Protein AF-A0A485CQJ0-F1 (afdb_monomer_lite)

Secondary structure (DSSP, 8-state):
---TT-HHHHHHHHHHHHTT-SEEEES-HHHHHHHHHHTT-S-PEEES--SS-SSSTT-GGGTTTEE-HHHHHHHHHHHGGGS-EEEE----TT--GGGS-PPPPPPPP-

Radius of gyration: 14.84 Å; chains: 1; bounding box: 40×37×32 Å

Structure (mmCIF, N/CA/C/O backbone):
data_AF-A0A485CQJ0-F1
#
_entry.id   AF-A0A485CQJ0-F1
#
loop_
_atom_site.group_PDB
_atom_site.id
_atom_site.type_symbol
_atom_site.label_atom_id
_atom_site.label_alt_id
_atom_site.label_comp_id
_atom_site.label_asym_id
_atom_site.label_entity_id
_atom_site.label_seq_id
_atom_site.pdbx_PDB_ins_code
_atom_site.Cartn_x
_atom_site.Cartn_y
_atom_site.Cartn_z
_atom_site.occupancy
_atom_site.B_iso_or_equiv
_atom_site.auth_seq_id
_atom_site.auth_comp_id
_atom_site.auth_asym_id
_atom_site.auth_atom_id
_atom_site.pdbx_PDB_model_num
ATOM 1 N N . MET A 1 1 ? 23.696 21.656 -13.215 1.00 38.16 1 MET A N 1
ATOM 2 C CA . MET A 1 1 ? 22.748 20.934 -14.084 1.00 38.16 1 MET A CA 1
ATOM 3 C C . MET A 1 1 ? 21.751 20.275 -13.157 1.00 38.16 1 MET A C 1
ATOM 5 O O . MET A 1 1 ? 22.171 19.489 -12.323 1.00 38.16 1 MET A O 1
ATOM 9 N N . ILE A 1 2 ? 20.491 20.705 -13.191 1.00 42.91 2 ILE A N 1
ATOM 10 C CA . ILE A 1 2 ? 19.417 20.019 -12.466 1.00 42.91 2 ILE A CA 1
ATOM 11 C C . ILE A 1 2 ? 19.102 18.772 -13.286 1.00 42.91 2 ILE A C 1
ATOM 13 O O . ILE A 1 2 ? 18.736 18.866 -14.457 1.00 42.91 2 ILE A O 1
ATOM 17 N N . ASP A 1 3 ? 19.383 17.636 -12.670 1.00 44.38 3 ASP A N 1
ATOM 18 C CA . ASP A 1 3 ? 19.378 16.302 -13.247 1.00 44.38 3 ASP A CA 1
ATOM 19 C C . ASP A 1 3 ? 17.935 15.783 -13.377 1.00 44.38 3 ASP A C 1
ATOM 21 O O . ASP A 1 3 ? 17.132 15.927 -12.457 1.00 44.38 3 ASP A O 1
ATOM 25 N N . SER A 1 4 ? 17.589 15.260 -14.555 1.00 46.50 4 SER A N 1
ATOM 26 C CA . SER A 1 4 ? 16.478 14.329 -14.817 1.00 46.50 4 SER A CA 1
ATOM 27 C C . SER A 1 4 ? 15.164 14.519 -14.022 1.00 46.50 4 SER A C 1
ATOM 29 O O . SER A 1 4 ? 14.625 13.585 -13.448 1.00 46.50 4 SER A O 1
ATOM 31 N N . LYS A 1 5 ? 14.630 15.746 -14.010 1.00 43.66 5 LYS A N 1
ATOM 32 C CA . LYS A 1 5 ? 13.196 16.120 -13.910 1.00 43.66 5 LYS A CA 1
ATOM 33 C C . LYS A 1 5 ? 12.264 15.264 -13.006 1.00 43.66 5 LYS A C 1
ATOM 35 O O . LYS A 1 5 ? 11.180 14.882 -13.428 1.00 43.66 5 LYS A O 1
ATOM 40 N N . GLN A 1 6 ? 12.665 15.128 -11.738 1.00 49.72 6 GLN A N 1
ATOM 41 C CA . GLN A 1 6 ? 11.846 15.045 -10.507 1.00 49.72 6 GLN A CA 1
ATOM 42 C C . GLN A 1 6 ? 10.968 13.797 -10.241 1.00 49.72 6 GLN A C 1
ATOM 44 O O . GLN A 1 6 ? 9.762 13.820 -10.486 1.00 49.72 6 GLN A O 1
ATOM 49 N N . PRO A 1 7 ? 11.505 12.793 -9.517 1.00 51.56 7 PRO A N 1
ATOM 50 C CA . PRO A 1 7 ? 10.703 11.867 -8.706 1.00 51.56 7 PRO A CA 1
ATOM 51 C C . PRO A 1 7 ? 9.881 12.584 -7.616 1.00 51.56 7 PRO A C 1
ATOM 53 O O . PRO A 1 7 ? 8.799 12.121 -7.267 1.00 51.56 7 PRO A O 1
ATOM 56 N N . GLN A 1 8 ? 10.363 13.733 -7.108 1.00 52.56 8 GLN A N 1
ATOM 57 C CA . GLN A 1 8 ? 9.701 14.498 -6.038 1.00 52.56 8 GLN A CA 1
ATOM 58 C C . GLN A 1 8 ? 8.256 14.903 -6.370 1.00 52.56 8 GLN A C 1
ATOM 60 O O . GLN A 1 8 ? 7.401 14.823 -5.503 1.00 52.56 8 GLN A O 1
ATOM 65 N N . PHE A 1 9 ? 7.944 15.278 -7.616 1.00 45.97 9 PHE A N 1
ATOM 66 C CA . PHE A 1 9 ? 6.602 15.779 -7.950 1.00 45.97 9 PHE A CA 1
ATOM 67 C C . PHE A 1 9 ? 5.530 14.679 -7.886 1.00 45.97 9 PHE A C 1
ATOM 69 O O . PHE A 1 9 ? 4.393 14.922 -7.489 1.00 45.97 9 PHE A O 1
ATOM 76 N N . MET A 1 10 ? 5.895 13.450 -8.267 1.00 51.28 10 MET A N 1
ATOM 77 C CA . MET A 1 10 ? 5.006 12.293 -8.152 1.00 51.28 10 MET A CA 1
ATOM 78 C C . MET A 1 10 ? 4.840 11.885 -6.686 1.00 51.28 10 MET A C 1
ATOM 80 O O . MET A 1 10 ? 3.749 11.512 -6.274 1.00 51.28 10 MET A O 1
ATOM 84 N N . ILE A 1 11 ? 5.905 12.014 -5.897 1.00 54.19 11 ILE A N 1
ATOM 85 C CA . ILE A 1 11 ? 5.904 11.757 -4.461 1.00 54.19 11 ILE A CA 1
ATOM 86 C C . ILE A 1 11 ? 5.026 12.761 -3.698 1.00 54.19 11 ILE A C 1
ATOM 88 O O . ILE A 1 11 ? 4.253 12.326 -2.853 1.00 54.19 11 ILE A O 1
ATOM 92 N N . ASP A 1 12 ? 5.079 14.056 -4.019 1.00 53.66 12 ASP A N 1
ATOM 93 C CA . ASP A 1 12 ? 4.287 15.090 -3.335 1.00 53.66 12 ASP A CA 1
ATOM 94 C C . ASP A 1 12 ? 2.776 14.905 -3.584 1.00 53.66 12 ASP A C 1
ATOM 96 O O . ASP A 1 12 ? 1.975 14.903 -2.648 1.00 53.66 12 ASP A O 1
ATOM 100 N N . ILE A 1 13 ? 2.380 14.655 -4.840 1.00 55.94 13 ILE A N 1
ATOM 101 C CA . ILE A 1 13 ? 0.969 14.447 -5.232 1.00 55.94 13 ILE A CA 1
ATOM 102 C C . ILE A 1 13 ? 0.406 13.149 -4.635 1.00 55.94 13 ILE A C 1
ATOM 104 O O . ILE A 1 13 ? -0.739 13.092 -4.170 1.00 55.94 13 ILE A O 1
ATOM 108 N N . VAL A 1 14 ? 1.212 12.087 -4.648 1.00 65.12 14 VAL A N 1
ATOM 109 C CA . VAL A 1 14 ? 0.850 10.807 -4.037 1.00 65.12 14 VAL A CA 1
ATOM 110 C C . VAL A 1 14 ? 0.829 10.949 -2.512 1.00 65.12 14 VAL A C 1
ATOM 112 O O . VAL A 1 14 ? -0.074 10.427 -1.868 1.00 65.12 14 VAL A O 1
ATOM 115 N N . GLY A 1 15 ? 1.743 11.725 -1.934 1.00 65.56 15 GLY A N 1
ATOM 116 C CA . GLY A 1 15 ? 1.843 11.995 -0.505 1.00 65.56 15 GLY A CA 1
ATOM 117 C C . GLY A 1 15 ? 0.561 12.576 0.085 1.00 65.56 15 GLY A C 1
ATOM 118 O O . GLY A 1 15 ? 0.008 11.996 1.018 1.00 65.56 15 GLY A O 1
ATOM 119 N N . GLU A 1 16 ? 0.038 13.662 -0.490 1.00 72.00 16 GLU A N 1
ATOM 120 C CA . GLU A 1 16 ? -1.205 14.294 -0.015 1.00 72.00 16 GLU A CA 1
ATOM 121 C C . GLU A 1 16 ? -2.421 13.361 -0.118 1.00 72.00 16 GLU A C 1
ATOM 123 O O . GLU A 1 16 ? -3.239 13.291 0.800 1.00 72.00 16 GLU A O 1
ATOM 128 N N . SER A 1 17 ? -2.512 12.593 -1.207 1.00 77.62 17 SER A N 1
ATOM 129 C CA . SER A 1 17 ? -3.618 11.652 -1.430 1.00 77.62 17 SER A CA 1
ATOM 130 C C . SER A 1 17 ? -3.538 10.426 -0.513 1.00 77.62 17 SER A C 1
ATOM 132 O O . SER A 1 17 ? -4.561 9.868 -0.117 1.00 77.62 17 SER A O 1
ATOM 134 N N . LEU A 1 18 ? -2.323 9.995 -0.160 1.00 87.25 18 LEU A N 1
ATOM 135 C CA . LEU A 1 18 ? -2.084 8.821 0.677 1.00 87.25 18 LEU A CA 1
ATOM 136 C C . LEU A 1 18 ? -2.035 9.136 2.172 1.00 87.25 18 LEU A C 1
ATOM 138 O O . LEU A 1 18 ? -2.324 8.241 2.966 1.00 87.25 18 LEU A O 1
ATOM 142 N N . ALA A 1 19 ? -1.716 10.370 2.567 1.00 85.38 19 ALA A N 1
ATOM 143 C CA . ALA A 1 19 ? -1.646 10.804 3.961 1.00 85.38 19 ALA A CA 1
ATOM 144 C C . ALA A 1 19 ? -2.867 10.407 4.824 1.00 85.38 19 ALA A C 1
ATOM 146 O O . ALA A 1 19 ? -2.650 9.931 5.940 1.00 85.38 19 ALA A O 1
ATOM 147 N N . PRO A 1 20 ? -4.133 10.510 4.357 1.00 90.50 20 PRO A N 1
ATOM 148 C CA . PRO A 1 20 ? -5.289 10.086 5.154 1.00 90.50 20 PRO A CA 1
ATOM 149 C C . PRO A 1 20 ? -5.484 8.560 5.220 1.00 90.50 20 PRO A C 1
ATOM 151 O O . PRO A 1 20 ? -6.390 8.083 5.906 1.00 90.50 20 PRO A O 1
ATOM 154 N N . SER A 1 21 ? -4.679 7.768 4.505 1.00 93.19 21 SER A N 1
ATOM 155 C CA . SER A 1 21 ? -4.849 6.316 4.435 1.00 93.19 21 SER A CA 1
ATOM 156 C C . SER A 1 21 ? -4.429 5.647 5.735 1.00 93.19 21 SER A C 1
ATOM 158 O O . SER A 1 21 ? -3.290 5.778 6.189 1.00 93.19 21 SER A O 1
ATOM 160 N N . ARG A 1 22 ? -5.320 4.830 6.301 1.00 94.75 22 ARG A N 1
ATOM 161 C CA . ARG A 1 22 ? -4.973 3.966 7.431 1.00 94.75 22 ARG A CA 1
ATOM 162 C C . ARG A 1 22 ? -3.946 2.922 7.004 1.00 94.75 22 ARG A C 1
ATOM 164 O O . ARG A 1 22 ? -2.983 2.704 7.734 1.00 94.75 22 ARG A O 1
ATOM 171 N N . TYR A 1 23 ? -4.117 2.347 5.816 1.00 94.44 23 TYR A N 1
ATOM 172 C CA . TYR A 1 23 ? -3.197 1.367 5.245 1.00 94.44 23 TYR A CA 1
ATOM 173 C C . TYR A 1 23 ? -2.714 1.800 3.867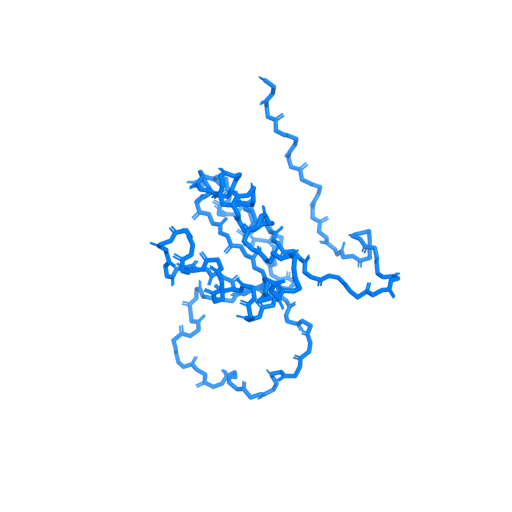 1.00 94.44 23 TYR A C 1
ATOM 175 O O . TYR A 1 23 ? -3.507 2.254 3.042 1.00 94.44 23 TYR A O 1
ATOM 183 N N . VAL A 1 24 ? -1.420 1.613 3.619 1.00 93.50 24 VAL A N 1
ATOM 184 C CA . VAL A 1 24 ? -0.788 1.855 2.321 1.00 93.50 24 VAL A CA 1
ATOM 185 C C . VAL A 1 24 ? -0.033 0.595 1.919 1.00 93.50 24 VAL A C 1
ATOM 187 O O . VAL A 1 24 ? 0.804 0.105 2.680 1.00 93.50 24 VAL A O 1
ATOM 190 N N . LEU A 1 25 ? -0.351 0.071 0.737 1.00 93.00 25 LEU A N 1
ATOM 191 C CA . LEU A 1 25 ? 0.250 -1.130 0.173 1.00 93.00 25 LEU A CA 1
ATOM 192 C C . LEU A 1 25 ? 0.973 -0.821 -1.140 1.00 93.00 25 LEU A C 1
ATOM 194 O O . LEU A 1 25 ? 0.528 0.045 -1.893 1.00 93.00 25 LEU A O 1
ATOM 198 N N . THR A 1 26 ? 2.040 -1.558 -1.456 1.00 89.44 26 THR A N 1
ATOM 199 C CA . THR A 1 26 ? 2.681 -1.501 -2.781 1.00 89.44 26 THR A CA 1
ATOM 200 C C . THR A 1 26 ? 3.365 -2.805 -3.184 1.00 89.44 26 THR A C 1
ATOM 202 O O . THR A 1 26 ? 3.868 -3.525 -2.326 1.00 89.44 26 THR A O 1
ATOM 205 N N . ASN A 1 27 ? 3.422 -3.101 -4.486 1.00 86.81 27 ASN A N 1
ATOM 206 C CA . ASN A 1 27 ? 4.127 -4.268 -5.032 1.00 86.81 27 ASN A CA 1
ATOM 207 C C . ASN A 1 27 ? 5.628 -4.052 -5.274 1.00 86.81 27 ASN A C 1
ATOM 209 O O . ASN A 1 27 ? 6.317 -4.964 -5.730 1.00 86.81 27 ASN A O 1
ATOM 213 N N . ASN A 1 28 ? 6.162 -2.871 -4.948 1.00 84.44 28 ASN A N 1
ATOM 214 C CA . ASN A 1 28 ? 7.554 -2.528 -5.210 1.00 84.44 28 ASN A CA 1
ATOM 215 C C . ASN A 1 28 ? 8.291 -2.059 -3.944 1.00 84.44 28 ASN A C 1
ATOM 217 O O . ASN A 1 28 ? 7.882 -1.117 -3.269 1.00 84.44 28 ASN A O 1
ATOM 221 N N . VAL A 1 29 ? 9.437 -2.679 -3.652 1.00 80.19 29 VAL A N 1
ATOM 222 C CA . VAL A 1 29 ? 10.248 -2.371 -2.458 1.00 80.19 29 VAL A CA 1
ATOM 223 C C . VAL A 1 29 ? 10.891 -0.981 -2.487 1.00 80.19 29 VAL A C 1
ATOM 225 O O . VAL A 1 29 ? 11.026 -0.353 -1.440 1.00 80.19 29 VAL A O 1
ATOM 228 N N . GLY A 1 30 ? 11.258 -0.475 -3.667 1.00 79.38 30 GLY A N 1
ATOM 229 C CA . GLY A 1 30 ? 11.794 0.878 -3.825 1.00 79.38 30 GLY A CA 1
ATOM 230 C C . GLY A 1 30 ? 10.723 1.936 -3.565 1.00 79.38 30 GLY A C 1
ATOM 231 O O . GLY A 1 30 ? 10.967 2.890 -2.828 1.00 79.38 30 GLY A O 1
ATOM 232 N N . ILE A 1 31 ? 9.511 1.715 -4.087 1.00 82.88 31 ILE A N 1
ATOM 233 C CA . ILE A 1 31 ? 8.343 2.557 -3.797 1.00 82.88 31 ILE A CA 1
ATOM 234 C C . ILE A 1 31 ? 8.000 2.489 -2.308 1.00 82.88 31 ILE A C 1
ATOM 236 O O . ILE A 1 31 ? 7.767 3.530 -1.704 1.00 82.88 31 ILE A O 1
ATOM 240 N N . ALA A 1 32 ? 8.035 1.307 -1.684 1.00 84.06 32 ALA A N 1
ATOM 241 C CA . ALA A 1 32 ? 7.782 1.172 -0.249 1.00 84.06 32 ALA A CA 1
ATOM 242 C C . ALA A 1 32 ? 8.763 2.008 0.591 1.00 84.06 32 ALA A C 1
ATOM 244 O O . ALA A 1 32 ? 8.347 2.695 1.526 1.00 84.06 32 ALA A O 1
ATOM 245 N N . GLY A 1 33 ? 10.051 1.995 0.230 1.00 82.44 33 GLY A N 1
ATOM 246 C CA . GLY A 1 33 ? 11.075 2.832 0.860 1.00 82.44 33 GLY A CA 1
ATOM 247 C C . GLY A 1 33 ? 10.803 4.329 0.689 1.00 82.44 33 GLY A C 1
ATOM 248 O O . GLY A 1 33 ? 10.828 5.069 1.672 1.00 82.44 33 GLY A O 1
ATOM 249 N N . GLY A 1 34 ? 10.475 4.760 -0.534 1.00 84.00 34 GLY A N 1
ATOM 250 C CA . GLY A 1 34 ? 10.109 6.149 -0.828 1.00 84.00 34 GLY A CA 1
ATOM 251 C C . GLY A 1 34 ? 8.874 6.609 -0.050 1.00 84.00 34 GLY A C 1
ATOM 252 O O . GLY A 1 34 ? 8.923 7.614 0.650 1.00 84.00 34 GLY A O 1
ATOM 253 N N . LEU A 1 35 ? 7.790 5.830 -0.081 1.00 86.62 35 LEU A N 1
ATOM 254 C CA . LEU A 1 35 ? 6.562 6.126 0.662 1.00 86.62 35 LEU A CA 1
ATOM 255 C C . LEU A 1 35 ? 6.795 6.187 2.174 1.00 86.62 35 LEU A C 1
ATOM 257 O O . LEU A 1 35 ? 6.219 7.045 2.838 1.00 86.62 35 LEU A O 1
ATOM 261 N N . SER A 1 36 ? 7.643 5.310 2.722 1.00 86.50 36 SER A N 1
ATOM 262 C CA . SER A 1 36 ? 7.954 5.315 4.158 1.00 86.50 36 SER A CA 1
ATOM 263 C C . SER A 1 36 ? 8.623 6.622 4.589 1.00 86.50 36 SER A C 1
ATOM 265 O O . SER A 1 36 ? 8.269 7.200 5.619 1.00 86.50 36 SER A O 1
ATOM 267 N N . TRP A 1 37 ? 9.573 7.105 3.784 1.00 84.50 37 TRP A N 1
ATOM 268 C CA . TRP A 1 37 ? 10.271 8.366 4.026 1.00 84.50 37 TRP A CA 1
ATOM 269 C C . TRP A 1 37 ? 9.320 9.567 3.950 1.00 84.50 37 TRP A C 1
ATOM 271 O O . TRP A 1 37 ? 9.273 10.389 4.864 1.00 84.50 37 TRP A O 1
ATOM 281 N N . GLU A 1 38 ? 8.519 9.628 2.892 1.00 84.81 38 GLU A N 1
ATOM 282 C CA . GLU A 1 38 ? 7.730 10.810 2.528 1.00 84.81 38 GLU A CA 1
ATOM 283 C C . GLU A 1 38 ? 6.481 10.965 3.396 1.00 84.81 38 GLU A C 1
ATOM 285 O O . GLU A 1 38 ? 6.196 12.042 3.921 1.00 84.81 38 GLU A O 1
ATOM 290 N N . LEU A 1 39 ? 5.785 9.856 3.664 1.00 87.38 39 LEU A N 1
ATOM 291 C CA . LEU A 1 39 ? 4.639 9.828 4.575 1.00 87.38 39 LEU A CA 1
ATOM 292 C C . LEU A 1 39 ? 5.057 9.779 6.053 1.00 87.38 39 LEU A C 1
ATOM 294 O O . LEU A 1 39 ? 4.192 9.777 6.930 1.00 87.38 39 LEU A O 1
ATOM 298 N N . LYS A 1 40 ? 6.367 9.715 6.340 1.00 89.00 40 LYS A N 1
ATOM 299 C CA . LYS A 1 40 ? 6.938 9.594 7.692 1.00 89.00 40 LYS A CA 1
ATOM 300 C C . LYS A 1 40 ? 6.320 8.440 8.493 1.00 89.00 40 LYS A C 1
ATOM 302 O O . LYS A 1 40 ? 6.029 8.583 9.682 1.00 89.00 40 LYS A O 1
ATOM 307 N N . ARG A 1 41 ? 6.113 7.293 7.840 1.00 88.81 41 ARG A N 1
ATOM 308 C CA . ARG A 1 41 ? 5.493 6.092 8.424 1.00 88.81 41 ARG A CA 1
ATOM 309 C C . ARG A 1 41 ? 6.321 4.849 8.117 1.00 88.81 41 ARG A C 1
ATOM 311 O O . ARG A 1 41 ? 6.999 4.788 7.101 1.00 88.81 41 ARG A O 1
ATOM 318 N N . ASN A 1 42 ? 6.289 3.860 9.001 1.00 87.50 42 ASN A N 1
ATOM 319 C CA . ASN A 1 42 ? 7.123 2.651 8.926 1.00 87.50 42 ASN A CA 1
ATOM 320 C C . ASN A 1 42 ? 6.311 1.358 8.732 1.00 87.50 42 ASN A C 1
ATOM 322 O O . ASN A 1 42 ? 6.842 0.258 8.875 1.00 87.50 42 ASN A O 1
ATOM 326 N N . ASP A 1 43 ? 5.025 1.496 8.432 1.00 91.12 43 ASP A N 1
ATOM 327 C CA . ASP A 1 43 ? 4.028 0.434 8.311 1.00 91.12 43 ASP A CA 1
ATOM 328 C C . ASP A 1 43 ? 3.505 0.301 6.868 1.00 91.12 43 ASP A C 1
ATOM 330 O O . ASP A 1 43 ? 2.362 -0.099 6.650 1.00 91.12 43 ASP A O 1
ATOM 334 N N . ILE A 1 44 ? 4.335 0.637 5.871 1.00 89.00 44 ILE A N 1
ATOM 335 C CA . ILE A 1 44 ? 4.032 0.340 4.466 1.00 89.00 44 ILE A CA 1
ATOM 336 C C . ILE A 1 44 ? 4.043 -1.179 4.272 1.00 89.00 44 ILE A C 1
ATOM 338 O O . ILE A 1 44 ? 5.016 -1.858 4.606 1.00 89.00 44 ILE A O 1
ATOM 342 N N . ILE A 1 45 ? 2.950 -1.707 3.729 1.00 91.50 45 ILE A N 1
ATOM 343 C CA . ILE A 1 45 ? 2.739 -3.142 3.528 1.00 91.50 45 ILE A CA 1
ATOM 344 C C . ILE A 1 45 ? 3.127 -3.502 2.092 1.00 91.50 45 ILE A C 1
ATOM 346 O O . ILE A 1 45 ? 2.777 -2.805 1.141 1.00 91.50 45 ILE A O 1
ATOM 350 N N . LEU A 1 46 ? 3.829 -4.613 1.906 1.00 88.56 46 LEU A N 1
ATOM 351 C CA . LEU A 1 46 ? 4.087 -5.143 0.573 1.00 88.56 46 LEU A CA 1
ATOM 352 C C . LEU A 1 46 ? 2.876 -5.940 0.074 1.00 88.56 46 LEU A C 1
ATOM 354 O O . LEU A 1 46 ? 2.395 -6.836 0.759 1.00 88.56 46 LEU A O 1
ATOM 358 N N . PHE A 1 47 ? 2.395 -5.611 -1.118 1.00 88.44 47 PHE A N 1
ATOM 359 C CA . PHE A 1 47 ? 1.396 -6.379 -1.858 1.00 88.44 47 PHE A CA 1
ATOM 360 C C . PHE A 1 47 ? 2.108 -7.272 -2.877 1.00 88.44 47 PHE A C 1
ATOM 362 O O . PHE A 1 47 ? 3.147 -6.872 -3.385 1.00 88.44 47 PHE A O 1
ATOM 369 N N . ASP A 1 48 ? 1.580 -8.468 -3.120 1.00 80.00 48 ASP A N 1
ATOM 370 C CA . ASP A 1 48 ? 1.932 -9.399 -4.202 1.00 80.00 48 ASP A CA 1
ATOM 371 C C . ASP A 1 48 ? 3.171 -9.027 -5.047 1.00 80.00 48 ASP A C 1
ATOM 373 O O . ASP A 1 48 ? 3.111 -8.239 -5.993 1.00 80.00 48 ASP A O 1
ATOM 377 N N . LYS A 1 49 ? 4.348 -9.521 -4.642 1.00 62.97 49 LYS A N 1
ATOM 378 C CA . LYS A 1 49 ? 5.623 -9.087 -5.232 1.00 62.97 49 LYS A CA 1
ATOM 379 C C . LYS A 1 49 ? 5.727 -9.497 -6.706 1.00 62.97 49 LYS A C 1
ATOM 381 O O . LYS A 1 49 ? 5.910 -10.678 -6.997 1.00 62.97 49 LYS A O 1
ATOM 386 N N . GLN A 1 50 ? 5.819 -8.515 -7.601 1.00 52.62 50 GLN A N 1
ATOM 387 C CA . GLN A 1 50 ? 6.438 -8.690 -8.918 1.00 52.62 50 GLN A CA 1
ATOM 388 C C . GLN A 1 50 ? 7.964 -8.496 -8.810 1.00 52.62 50 GLN A C 1
ATOM 390 O O . GLN A 1 50 ? 8.440 -7.431 -8.416 1.00 52.62 50 GLN A O 1
ATOM 395 N N . GLY A 1 51 ? 8.745 -9.524 -9.167 1.00 53.75 51 GLY A N 1
ATOM 396 C CA . GLY A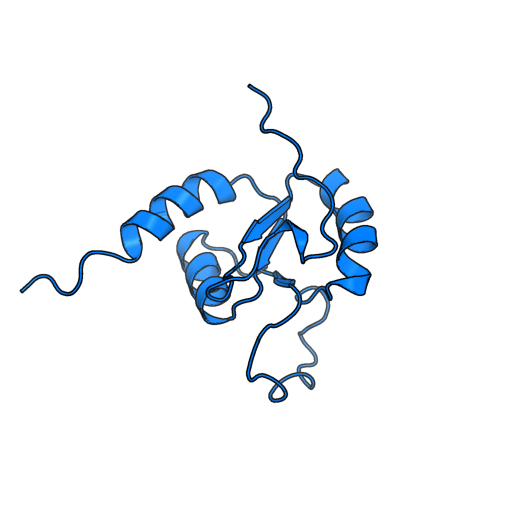 1 51 ? 10.209 -9.439 -9.321 1.00 53.75 51 GLY A CA 1
ATOM 397 C C . GLY A 1 51 ? 11.088 -9.921 -8.146 1.00 53.75 51 GLY A C 1
ATOM 398 O O . GLY A 1 51 ? 10.607 -10.335 -7.093 1.00 53.75 51 GLY A O 1
ATOM 399 N N . GLU A 1 52 ? 12.410 -9.910 -8.387 1.00 51.56 52 GLU A N 1
ATOM 400 C CA . GLU A 1 52 ? 13.529 -10.652 -7.755 1.00 51.56 52 GLU A CA 1
ATOM 401 C C . GLU A 1 52 ? 13.654 -10.646 -6.211 1.00 51.56 52 GLU A C 1
ATOM 403 O O . GLU A 1 52 ? 14.672 -10.235 -5.667 1.00 51.56 52 GLU A O 1
ATOM 408 N N . LEU A 1 53 ? 12.701 -11.175 -5.443 1.00 51.88 53 LEU A N 1
ATOM 409 C CA . LEU A 1 53 ? 12.934 -11.443 -4.013 1.00 51.88 53 LEU A CA 1
ATOM 410 C C . LEU A 1 53 ? 12.391 -12.812 -3.588 1.00 51.88 53 LEU A C 1
ATOM 412 O O . LEU A 1 53 ? 11.558 -12.926 -2.693 1.00 51.88 53 LEU A O 1
ATOM 416 N N . LYS A 1 54 ? 12.986 -13.864 -4.168 1.00 47.59 54 LYS A N 1
ATOM 417 C CA . LYS A 1 54 ? 13.274 -15.104 -3.419 1.00 47.59 54 LYS A CA 1
ATOM 418 C C . LYS A 1 54 ? 14.299 -14.882 -2.293 1.00 47.59 54 LYS A C 1
ATOM 420 O O . LYS A 1 54 ? 14.461 -15.752 -1.448 1.00 47.59 54 LYS A O 1
ATOM 425 N N . TYR A 1 55 ? 14.965 -13.730 -2.245 1.00 49.16 55 TYR A N 1
ATOM 426 C CA . TYR A 1 55 ? 15.820 -13.344 -1.127 1.00 49.16 55 TYR A CA 1
ATOM 427 C C . TYR A 1 55 ? 15.010 -12.536 -0.106 1.00 49.16 55 TYR A C 1
ATOM 429 O O . TYR A 1 55 ? 14.580 -11.423 -0.386 1.00 49.16 55 TYR A O 1
ATOM 437 N N . GLY A 1 56 ? 14.775 -13.108 1.076 1.00 50.00 56 GLY A N 1
ATOM 438 C CA . GLY A 1 56 ? 14.207 -12.393 2.228 1.00 50.00 56 GLY A CA 1
ATOM 439 C C . GLY A 1 56 ? 12.849 -12.884 2.732 1.00 50.00 56 GLY A C 1
ATOM 440 O O . GLY A 1 56 ? 12.320 -12.289 3.663 1.00 50.00 56 GLY A O 1
ATOM 441 N N . LEU A 1 57 ? 12.289 -13.968 2.179 1.00 48.94 57 LEU A N 1
ATOM 442 C CA . LEU A 1 57 ? 11.093 -14.616 2.750 1.00 48.94 5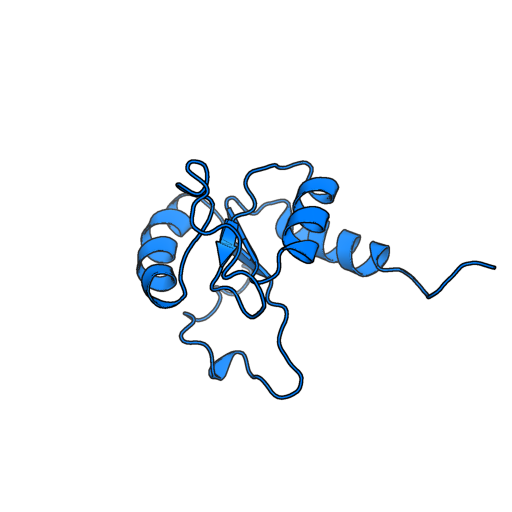7 LEU A CA 1
ATOM 443 C C . LEU A 1 57 ? 11.365 -15.330 4.091 1.00 48.94 57 LEU A C 1
ATOM 445 O O . LEU A 1 57 ? 10.420 -15.725 4.761 1.00 48.94 57 LEU A O 1
ATOM 449 N N . ASP A 1 58 ? 12.628 -15.400 4.520 1.00 49.22 58 ASP A N 1
ATOM 450 C CA . ASP A 1 58 ? 13.031 -15.816 5.870 1.00 49.22 58 ASP A CA 1
ATOM 451 C C . ASP A 1 58 ? 13.080 -14.650 6.874 1.00 49.22 58 ASP A C 1
ATOM 453 O O . ASP A 1 58 ? 13.711 -14.777 7.921 1.00 49.22 58 ASP A O 1
ATOM 457 N N . TRP A 1 59 ? 12.458 -13.494 6.595 1.00 49.84 59 TRP A N 1
ATOM 458 C CA . TRP A 1 59 ? 12.412 -12.416 7.585 1.00 49.84 59 TRP A CA 1
ATOM 459 C C . TRP A 1 59 ? 11.376 -12.713 8.681 1.00 49.84 59 TRP A C 1
ATOM 461 O O . TRP A 1 59 ? 10.175 -12.686 8.400 1.00 49.84 59 TRP A O 1
ATOM 471 N N . PRO A 1 60 ? 11.795 -12.906 9.949 1.00 48.38 60 PRO A N 1
ATOM 472 C CA . PRO A 1 60 ? 10.869 -13.147 11.060 1.00 48.38 60 PRO A CA 1
ATOM 473 C C . PRO A 1 60 ? 9.932 -11.954 11.329 1.00 48.38 60 PRO A C 1
ATOM 475 O O . PRO A 1 60 ? 8.859 -12.129 11.899 1.00 48.38 60 PRO A O 1
ATOM 478 N N . ASP A 1 61 ? 10.305 -10.759 10.854 1.00 50.41 61 ASP A N 1
ATOM 479 C CA . ASP A 1 61 ? 9.588 -9.489 11.041 1.00 50.41 61 ASP A CA 1
ATOM 480 C C . ASP A 1 61 ? 8.583 -9.156 9.917 1.00 50.41 61 ASP A C 1
ATOM 482 O O . ASP A 1 61 ? 8.039 -8.050 9.868 1.00 50.41 61 ASP A O 1
ATOM 486 N N . ALA A 1 62 ? 8.312 -10.085 8.990 1.00 55.06 62 ALA A N 1
ATOM 487 C CA . ALA A 1 62 ? 7.348 -9.863 7.906 1.00 55.06 62 ALA A CA 1
ATOM 488 C C . ALA A 1 62 ? 5.874 -9.956 8.354 1.00 55.06 62 ALA A C 1
ATOM 490 O O . ALA A 1 62 ? 4.973 -9.641 7.570 1.00 55.06 62 ALA A O 1
ATOM 491 N N . GLN A 1 63 ? 5.603 -10.370 9.599 1.00 58.81 63 GLN A N 1
ATOM 492 C CA . GLN A 1 63 ? 4.236 -10.467 10.115 1.00 58.81 63 GLN A CA 1
ATOM 493 C C . GLN A 1 63 ? 3.549 -9.096 10.080 1.00 58.81 63 GLN A C 1
ATOM 495 O O . GLN A 1 63 ? 3.976 -8.140 10.723 1.00 58.81 63 GLN A O 1
ATOM 500 N N . GLY A 1 64 ? 2.481 -8.998 9.286 1.00 67.75 64 GLY A N 1
ATOM 501 C CA . GLY A 1 64 ? 1.729 -7.758 9.089 1.00 67.75 64 GLY A CA 1
ATOM 502 C C . GLY A 1 64 ? 2.347 -6.761 8.100 1.00 67.75 64 GLY A C 1
ATOM 503 O O . GLY A 1 64 ? 1.790 -5.681 7.937 1.00 67.75 64 GLY A O 1
ATOM 504 N N . ARG A 1 65 ? 3.455 -7.100 7.421 1.00 79.56 65 ARG A N 1
ATOM 505 C CA . ARG A 1 65 ? 4.102 -6.248 6.397 1.00 79.56 65 ARG A CA 1
ATOM 506 C C . ARG A 1 65 ? 4.027 -6.817 4.980 1.00 79.56 65 ARG A C 1
ATOM 508 O O . ARG A 1 65 ? 4.647 -6.268 4.072 1.00 79.56 65 ARG A O 1
ATOM 515 N N . PHE A 1 66 ? 3.272 -7.894 4.781 1.00 85.44 66 PHE A N 1
ATOM 516 C CA . PHE A 1 66 ? 3.037 -8.498 3.474 1.00 85.44 66 PHE A CA 1
ATOM 517 C C . PHE A 1 66 ? 1.602 -9.023 3.351 1.00 85.44 66 PHE A C 1
ATOM 519 O O . PHE A 1 66 ? 1.067 -9.586 4.306 1.00 85.44 66 PHE A O 1
ATOM 526 N N . VAL A 1 67 ? 1.007 -8.853 2.171 1.00 88.25 67 VAL A N 1
ATOM 527 C CA . VAL A 1 67 ? -0.296 -9.397 1.774 1.00 88.25 67 VAL A CA 1
ATOM 528 C C . VAL A 1 67 ? -0.163 -9.944 0.351 1.00 88.25 67 VAL A C 1
ATOM 530 O O . VAL A 1 67 ? 0.205 -9.205 -0.561 1.00 88.25 67 VAL A O 1
ATOM 533 N N . SER A 1 68 ? -0.443 -11.233 0.158 1.00 86.25 68 SER A N 1
ATOM 534 C CA . SER A 1 68 ? -0.456 -11.853 -1.176 1.00 86.25 68 SER A CA 1
ATOM 535 C C . SER A 1 68 ? -1.684 -11.404 -1.979 1.00 86.25 68 SER A C 1
ATOM 537 O O . SER A 1 68 ? -2.679 -10.988 -1.382 1.00 86.25 68 SER A O 1
ATOM 539 N N . GLU A 1 69 ? -1.668 -11.522 -3.311 1.00 85.12 69 GLU A N 1
ATOM 540 C CA . GLU A 1 69 ? -2.871 -11.246 -4.117 1.00 85.12 69 GLU A CA 1
ATOM 541 C C . GLU A 1 69 ? -4.048 -12.141 -3.693 1.00 85.12 69 GLU A C 1
ATOM 543 O O . GLU A 1 69 ? -5.170 -11.659 -3.523 1.00 85.12 69 GLU A O 1
ATOM 548 N N . GLY A 1 70 ? -3.782 -13.424 -3.421 1.00 84.75 70 GLY A N 1
ATOM 549 C CA . GLY A 1 70 ? -4.797 -14.387 -2.983 1.00 84.75 70 GLY A CA 1
ATOM 550 C C . GLY A 1 70 ? -5.439 -14.049 -1.632 1.00 84.75 70 GLY A C 1
ATOM 551 O O . GLY A 1 70 ? -6.637 -14.266 -1.446 1.00 84.75 70 GLY A O 1
ATOM 552 N N . ASP A 1 71 ? -4.673 -13.465 -0.707 1.00 87.81 71 ASP A N 1
ATOM 553 C CA . ASP A 1 71 ? -5.169 -13.047 0.610 1.00 87.81 71 ASP A CA 1
ATOM 554 C C . ASP A 1 71 ? -5.733 -11.620 0.607 1.00 87.81 71 ASP A C 1
ATOM 556 O O . ASP A 1 71 ? -6.386 -11.201 1.565 1.00 87.81 71 ASP A O 1
ATOM 560 N N . PHE A 1 72 ? -5.504 -10.843 -0.454 1.00 89.31 72 PHE A N 1
ATOM 561 C CA . PHE A 1 72 ? -5.818 -9.417 -0.457 1.00 89.31 72 PHE A CA 1
ATOM 562 C C . PHE A 1 72 ? -7.308 -9.134 -0.287 1.00 89.31 72 PHE A C 1
ATOM 564 O O . PHE A 1 72 ? -7.677 -8.213 0.438 1.00 89.31 72 PHE A O 1
ATOM 571 N N . VAL A 1 73 ? -8.183 -9.932 -0.902 1.00 90.31 73 VAL A N 1
ATOM 572 C CA . VAL A 1 73 ? -9.638 -9.727 -0.808 1.00 90.31 73 VAL A CA 1
ATOM 573 C C . VAL A 1 73 ? -10.133 -9.887 0.631 1.00 90.31 73 VAL A C 1
ATOM 575 O O . VAL A 1 73 ? -10.893 -9.046 1.123 1.00 90.31 73 VAL A O 1
ATOM 578 N N . SER A 1 74 ? -9.695 -10.942 1.323 1.00 90.75 74 SER A N 1
ATOM 579 C CA . SER A 1 74 ? -10.080 -11.196 2.714 1.00 90.75 74 SER A CA 1
ATOM 580 C C . SER A 1 74 ? -9.440 -10.171 3.652 1.00 90.75 74 SER A C 1
ATOM 582 O O . SER A 1 74 ? -10.125 -9.598 4.501 1.00 90.75 74 SER A O 1
ATOM 584 N N . TRP A 1 75 ? -8.163 -9.852 3.431 1.00 92.75 75 TRP A N 1
ATOM 585 C CA . TRP A 1 75 ? -7.445 -8.820 4.167 1.00 92.75 75 TRP A CA 1
ATOM 586 C C . TRP A 1 75 ? -8.140 -7.457 4.044 1.00 92.75 75 TRP A C 1
ATOM 588 O O . TRP A 1 75 ? -8.446 -6.821 5.058 1.00 92.75 75 TRP A O 1
ATOM 598 N N . LEU A 1 76 ? -8.476 -7.028 2.825 1.00 93.19 76 LEU A N 1
ATOM 599 C CA . LEU A 1 76 ? -9.114 -5.741 2.561 1.00 93.19 76 LEU A CA 1
ATOM 600 C C . LEU A 1 76 ? -10.480 -5.645 3.243 1.00 93.19 76 LEU A C 1
ATOM 602 O O . LEU A 1 76 ? -10.802 -4.599 3.809 1.00 93.19 76 LEU A O 1
ATOM 606 N N . ALA A 1 77 ? -11.277 -6.718 3.222 1.00 90.88 77 ALA A N 1
ATOM 607 C CA . ALA A 1 77 ? -12.599 -6.747 3.844 1.00 90.88 77 ALA A CA 1
ATOM 608 C C . ALA A 1 77 ? -12.550 -6.435 5.350 1.00 90.88 77 ALA A C 1
ATOM 610 O O . ALA A 1 77 ? -13.416 -5.710 5.848 1.00 90.88 77 ALA A O 1
ATOM 611 N N . THR A 1 78 ? -11.522 -6.925 6.048 1.00 91.56 78 THR A N 1
ATOM 612 C CA . THR A 1 78 ? -11.298 -6.675 7.478 1.00 91.56 78 THR A CA 1
ATOM 613 C C . THR A 1 78 ? -10.706 -5.290 7.744 1.00 91.56 78 THR A C 1
ATOM 615 O O . THR A 1 78 ? -11.137 -4.596 8.665 1.00 91.56 78 THR A O 1
ATOM 618 N N . HIS A 1 79 ? -9.722 -4.863 6.952 1.00 93.12 79 HIS A N 1
ATOM 619 C CA . HIS A 1 79 ? -8.914 -3.679 7.262 1.00 93.12 79 HIS A CA 1
ATOM 620 C C . HIS A 1 79 ? -9.564 -2.370 6.804 1.00 93.12 79 HIS A C 1
ATOM 622 O O . HIS A 1 79 ? -9.444 -1.359 7.495 1.00 93.12 79 HIS A O 1
ATOM 628 N N . ARG A 1 80 ? -10.349 -2.384 5.718 1.00 90.50 80 ARG A N 1
ATOM 629 C CA . ARG A 1 80 ? -11.052 -1.182 5.224 1.00 90.50 80 ARG A CA 1
ATOM 630 C C . ARG A 1 80 ? -12.086 -0.614 6.199 1.00 90.50 80 ARG A C 1
ATOM 632 O O . ARG A 1 80 ? -12.484 0.535 6.068 1.00 90.50 80 ARG A O 1
ATOM 639 N N . GLN A 1 81 ? -12.519 -1.409 7.181 1.00 91.50 81 GLN A N 1
ATOM 640 C CA . GLN A 1 81 ? -13.407 -0.950 8.255 1.00 91.50 81 GLN A CA 1
ATOM 641 C C . GLN A 1 81 ? -12.690 -0.032 9.256 1.00 91.50 81 GLN A C 1
ATOM 643 O O . GLN A 1 81 ? -13.337 0.715 9.980 1.00 91.50 81 GLN A O 1
ATOM 648 N N . GLN A 1 82 ? -11.356 -0.084 9.308 1.00 93.62 82 GLN A N 1
ATOM 649 C CA . GLN A 1 82 ? -10.537 0.713 10.228 1.00 93.62 82 GLN A CA 1
ATOM 650 C C . GLN A 1 82 ? -10.085 2.045 9.609 1.00 93.62 82 GLN A C 1
ATOM 652 O O . GLN A 1 82 ? -9.471 2.863 10.290 1.00 93.62 82 GLN A O 1
ATOM 657 N N . GLY A 1 83 ? -10.358 2.260 8.320 1.00 92.19 83 GLY A N 1
ATOM 658 C CA . GLY A 1 83 ? -10.037 3.485 7.596 1.00 92.19 83 GLY A CA 1
ATOM 659 C C . GLY A 1 83 ? -9.671 3.231 6.131 1.00 92.19 83 GLY A C 1
ATOM 660 O O . GLY A 1 83 ? -9.681 2.081 5.679 1.00 92.19 83 GLY A O 1
ATOM 661 N N . PRO A 1 84 ? -9.335 4.295 5.378 1.00 92.62 84 PRO A N 1
ATOM 662 C CA . PRO A 1 84 ? -9.039 4.184 3.957 1.00 92.62 84 PRO A CA 1
ATOM 663 C C . PRO A 1 84 ? -7.823 3.292 3.700 1.00 92.62 84 PRO A C 1
ATOM 665 O O . PRO A 1 84 ? -6.832 3.328 4.436 1.00 92.62 84 PRO A O 1
ATOM 668 N N . VAL A 1 85 ? -7.913 2.504 2.634 1.00 93.12 85 VAL A N 1
ATOM 669 C CA . VAL A 1 85 ? -6.844 1.628 2.160 1.00 93.12 85 VAL A CA 1
ATOM 670 C C . VAL A 1 85 ? -6.431 2.107 0.783 1.00 93.12 85 VAL A C 1
ATOM 672 O O . VAL A 1 85 ? -7.273 2.203 -0.108 1.00 93.12 85 VAL A O 1
ATOM 675 N N . SER A 1 86 ? -5.138 2.348 0.613 1.00 92.50 86 SER A N 1
ATOM 676 C CA . SER A 1 86 ? -4.556 2.735 -0.665 1.00 92.50 86 SER A CA 1
ATOM 677 C C . SER A 1 86 ? -3.575 1.679 -1.150 1.00 92.50 86 SER A C 1
ATOM 679 O O . SER A 1 86 ? -2.741 1.197 -0.384 1.00 92.50 86 SER A O 1
ATOM 681 N N . LEU A 1 87 ? -3.671 1.332 -2.431 1.00 90.94 87 LEU A N 1
ATOM 682 C CA . LEU A 1 87 ? -2.811 0.361 -3.100 1.00 90.94 87 LEU A CA 1
ATOM 683 C C . LEU A 1 87 ? -2.083 1.060 -4.254 1.00 90.94 87 LEU A C 1
ATOM 685 O O . LEU A 1 87 ? -2.722 1.571 -5.171 1.00 90.94 87 LEU A O 1
ATOM 689 N N . VAL A 1 88 ? -0.752 1.090 -4.190 1.00 88.19 88 VAL A N 1
ATOM 690 C CA . VAL A 1 88 ? 0.127 1.713 -5.187 1.00 88.19 88 VAL A CA 1
ATOM 691 C C . VAL A 1 88 ? 0.830 0.620 -5.981 1.00 88.19 88 VAL A C 1
ATOM 693 O O . VAL A 1 88 ? 1.682 -0.092 -5.448 1.00 88.19 88 VAL A O 1
ATOM 696 N N . LEU A 1 89 ? 0.492 0.497 -7.261 1.00 86.31 89 LEU A N 1
ATOM 697 C CA . LEU A 1 89 ? 1.020 -0.544 -8.138 1.00 86.31 89 LEU A CA 1
ATOM 698 C C . LEU A 1 89 ? 2.019 0.045 -9.128 1.00 86.31 89 LEU A C 1
ATOM 700 O O . LEU A 1 89 ? 1.708 0.999 -9.843 1.00 86.31 89 LEU A O 1
ATOM 704 N N . LEU A 1 90 ? 3.204 -0.552 -9.191 1.00 83.19 90 LEU A N 1
ATOM 705 C CA . LEU A 1 90 ? 4.074 -0.455 -10.352 1.00 83.19 90 LEU A CA 1
ATOM 706 C C . LEU A 1 90 ? 3.663 -1.570 -11.315 1.00 83.19 90 LEU A C 1
ATOM 708 O O . LEU A 1 90 ? 3.755 -2.734 -10.945 1.00 83.19 90 LEU A O 1
ATOM 712 N N . MET A 1 91 ? 3.178 -1.209 -12.500 1.00 81.06 91 MET A N 1
ATOM 713 C CA . MET A 1 91 ? 2.744 -2.166 -13.523 1.00 81.06 91 MET A CA 1
ATOM 714 C C . MET A 1 91 ? 3.771 -2.233 -14.648 1.00 81.06 91 MET A C 1
ATOM 716 O O . MET A 1 91 ? 4.306 -1.195 -15.060 1.00 81.06 91 MET A O 1
ATOM 720 N N . ASP A 1 92 ? 4.002 -3.433 -15.174 1.00 78.25 92 ASP A N 1
ATOM 721 C CA . ASP A 1 92 ? 4.839 -3.606 -16.353 1.00 78.25 92 ASP A CA 1
ATOM 722 C C . ASP A 1 92 ? 4.146 -3.079 -17.614 1.00 78.25 92 ASP A C 1
ATOM 724 O O . ASP A 1 92 ? 2.924 -2.918 -17.712 1.00 78.25 92 ASP A O 1
ATOM 728 N N . LYS A 1 93 ? 4.953 -2.783 -18.635 1.00 77.31 93 LYS A N 1
ATOM 729 C CA . LYS A 1 93 ? 4.433 -2.272 -19.902 1.00 77.31 93 LYS A CA 1
ATO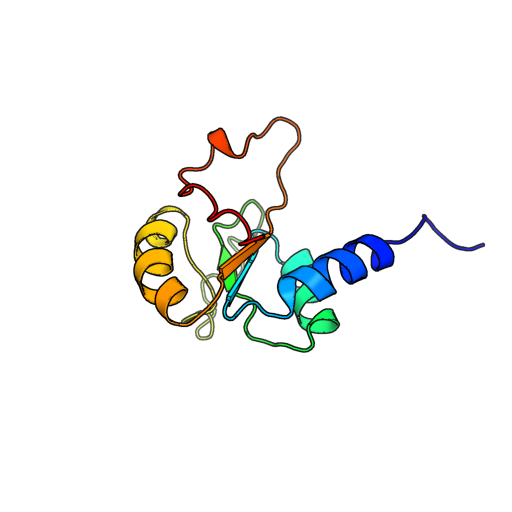M 730 C C . LYS A 1 93 ? 3.532 -3.321 -20.560 1.00 77.31 93 LYS A C 1
ATOM 732 O O . LYS A 1 93 ? 4.022 -4.310 -21.095 1.00 77.31 93 LYS A O 1
ATOM 737 N N . GLY A 1 94 ? 2.239 -3.020 -20.624 1.00 75.81 94 GLY A N 1
ATOM 738 C CA . GLY A 1 94 ? 1.235 -3.879 -21.252 1.00 75.81 94 GLY A CA 1
ATOM 739 C C . GLY A 1 94 ? 0.357 -4.638 -20.261 1.00 75.81 94 GLY A C 1
ATOM 740 O O . GLY A 1 94 ? -0.611 -5.242 -20.707 1.00 75.81 94 GLY A O 1
ATOM 741 N N . GLU A 1 95 ? 0.636 -4.560 -18.957 1.00 78.81 95 GLU A N 1
ATOM 742 C CA . GLU A 1 95 ? -0.291 -5.036 -17.931 1.00 78.81 95 GLU A CA 1
ATOM 743 C C . GLU A 1 95 ? -1.458 -4.069 -17.734 1.00 78.81 95 GLU A C 1
ATOM 745 O O . GLU A 1 95 ? -1.315 -2.842 -17.811 1.00 78.81 95 GLU A O 1
ATOM 750 N N . SER A 1 96 ? -2.632 -4.634 -17.462 1.00 77.19 96 SER A N 1
ATOM 751 C CA . SER A 1 96 ? -3.829 -3.903 -17.082 1.00 77.19 96 SER A CA 1
ATOM 752 C C . SER A 1 96 ? -4.186 -4.171 -15.626 1.00 77.19 96 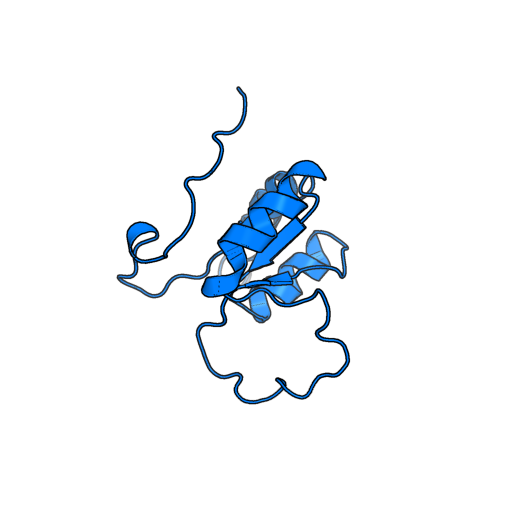SER A C 1
ATOM 754 O O . SER A 1 96 ? -4.102 -5.295 -15.147 1.00 77.19 96 SER A O 1
ATOM 756 N N . MET A 1 97 ? -4.746 -3.168 -14.945 1.00 71.88 97 MET A N 1
ATOM 757 C CA . MET A 1 97 ? -5.414 -3.392 -13.655 1.00 71.88 97 MET A CA 1
ATOM 758 C C . MET A 1 97 ? -6.527 -4.447 -13.734 1.00 71.88 97 MET A C 1
ATOM 760 O O . MET A 1 97 ? -6.848 -5.049 -12.718 1.00 71.88 97 MET A O 1
ATOM 764 N N . ASN A 1 98 ? -7.120 -4.668 -14.914 1.00 76.25 98 ASN A N 1
ATOM 765 C CA . ASN A 1 98 ? -8.133 -5.708 -15.107 1.00 76.25 98 ASN A CA 1
ATOM 766 C C . ASN A 1 98 ? -7.558 -7.130 -15.060 1.00 76.25 98 ASN A C 1
ATOM 768 O O . ASN A 1 98 ? -8.327 -8.073 -14.891 1.00 76.25 98 ASN A O 1
ATOM 772 N N . ASP A 1 99 ? -6.244 -7.275 -15.236 1.00 73.50 99 ASP A N 1
ATOM 773 C CA . ASP A 1 99 ? -5.560 -8.566 -15.167 1.00 73.50 99 ASP A CA 1
ATOM 774 C C . ASP A 1 99 ? -5.318 -8.986 -13.711 1.00 73.50 99 ASP A C 1
ATOM 776 O O . ASP A 1 99 ? -5.125 -10.167 -13.433 1.00 73.50 99 ASP A O 1
ATOM 780 N N . LEU A 1 100 ? -5.388 -8.030 -12.778 1.00 73.62 100 LEU A N 1
ATOM 781 C CA . LEU A 1 100 ? -5.298 -8.276 -11.346 1.00 73.62 1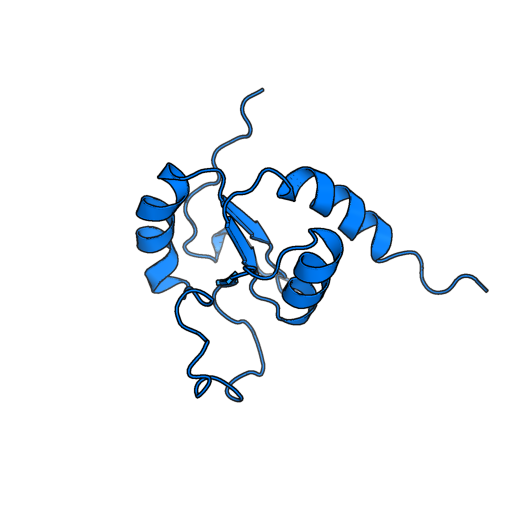00 LEU A CA 1
ATOM 782 C C . LEU A 1 100 ? -6.681 -8.627 -10.794 1.00 73.62 100 LEU A C 1
ATOM 784 O O . LEU A 1 100 ? -7.680 -7.968 -11.100 1.00 73.62 100 LEU A O 1
ATOM 788 N N . ALA A 1 101 ? -6.749 -9.616 -9.905 1.00 76.31 101 ALA A N 1
ATOM 789 C CA . ALA A 1 101 ? -7.978 -10.036 -9.234 1.00 76.31 101 ALA A CA 1
ATOM 790 C C . ALA A 1 101 ? -8.385 -9.061 -8.107 1.00 76.31 101 ALA A C 1
ATOM 792 O O . ALA A 1 101 ? -8.762 -9.460 -7.001 1.00 76.31 101 ALA A O 1
ATOM 793 N N . LEU A 1 102 ? -8.305 -7.755 -8.377 1.00 78.94 102 LEU A N 1
ATOM 794 C CA . LEU A 1 102 ? -8.555 -6.704 -7.403 1.00 78.94 102 LEU A CA 1
ATOM 795 C C . LEU A 1 102 ? -10.040 -6.320 -7.350 1.00 78.94 102 LEU A C 1
ATOM 797 O O . LEU A 1 102 ? -10.706 -6.169 -8.380 1.00 78.94 102 LEU A O 1
ATOM 801 N N . PRO A 1 103 ? -10.585 -6.089 -6.145 1.00 78.62 103 PRO A N 1
ATOM 802 C CA . PRO A 1 103 ? -11.904 -5.497 -6.002 1.00 78.62 103 PRO A CA 1
ATOM 803 C C . PRO A 1 103 ? -11.904 -4.062 -6.543 1.00 78.62 103 PRO A C 1
ATOM 805 O O . PRO A 1 103 ? -10.912 -3.339 -6.441 1.00 78.62 103 PRO A O 1
ATOM 808 N N . LYS A 1 104 ? -13.046 -3.621 -7.085 1.00 76.44 104 LYS A N 1
ATOM 809 C CA . LYS A 1 104 ? -13.191 -2.254 -7.610 1.00 76.44 104 LYS A CA 1
ATOM 810 C C . LYS A 1 104 ? -12.878 -1.212 -6.520 1.00 76.44 104 LYS A C 1
ATOM 812 O O . LYS A 1 104 ? -13.415 -1.345 -5.414 1.00 76.44 104 LYS A O 1
ATOM 817 N N . PRO A 1 105 ? -12.086 -0.164 -6.824 1.00 70.81 105 PRO A N 1
ATOM 818 C CA . PRO A 1 105 ? -11.861 0.938 -5.898 1.00 70.81 105 PRO A CA 1
ATOM 819 C C . PRO A 1 105 ? -13.179 1.590 -5.479 1.00 70.81 105 PRO A C 1
ATOM 821 O O . PRO A 1 105 ? -14.105 1.732 -6.282 1.00 70.81 105 PRO A O 1
ATOM 824 N N . ILE A 1 106 ? -13.254 2.013 -4.220 1.00 67.56 106 ILE A N 1
ATOM 825 C CA . ILE A 1 106 ? -14.351 2.859 -3.753 1.00 67.56 106 ILE A CA 1
ATOM 826 C C . ILE A 1 106 ? -14.088 4.252 -4.330 1.00 67.56 106 ILE A C 1
ATOM 828 O O . ILE A 1 106 ? -13.004 4.799 -4.135 1.00 67.56 106 ILE A O 1
ATOM 832 N N . ALA A 1 107 ? -15.043 4.806 -5.080 1.00 59.66 107 ALA A N 1
ATOM 833 C CA . ALA A 1 107 ? -14.909 6.156 -5.618 1.00 59.66 107 ALA A CA 1
ATOM 834 C C . ALA A 1 107 ? -14.706 7.161 -4.465 1.00 59.66 107 ALA A C 1
ATOM 836 O O . ALA A 1 107 ? -15.378 7.021 -3.437 1.00 59.66 107 ALA A O 1
ATOM 837 N N . PRO A 1 108 ? -13.811 8.158 -4.603 1.00 53.06 108 PRO A N 1
ATOM 838 C CA . PRO A 1 108 ? -13.693 9.208 -3.600 1.00 53.06 108 PRO A CA 1
ATOM 839 C C . PRO A 1 108 ? -15.052 9.901 -3.457 1.00 53.06 108 PRO A C 1
ATOM 841 O O . PRO A 1 108 ? -15.672 10.275 -4.456 1.00 53.06 108 PRO A O 1
ATOM 844 N N . MET A 1 109 ? -15.547 10.012 -2.221 1.00 47.41 109 MET A N 1
ATOM 845 C CA . MET A 1 109 ? -16.767 10.771 -1.944 1.00 47.41 109 MET A CA 1
ATOM 846 C C . MET A 1 109 ? -16.505 12.231 -2.331 1.00 47.41 109 MET A C 1
ATOM 848 O O . MET A 1 109 ? -15.500 12.800 -1.905 1.00 47.41 109 MET A O 1
ATOM 852 N N . SER A 1 110 ? -17.359 12.767 -3.208 1.00 47.09 110 SER A N 1
ATOM 853 C CA . SER A 1 110 ? -17.304 14.148 -3.708 1.00 47.09 110 SER A CA 1
ATOM 854 C C . SER A 1 110 ? -17.567 15.180 -2.619 1.00 47.09 110 SER A C 1
ATOM 856 O O . SER A 1 110 ? -18.339 14.860 -1.687 1.00 47.09 110 SER A O 1
#

Organism: Raoultella terrigena (NCBI:txid577)

pLDDT: mean 74.65, std 16.88, range [38.16, 94.75]

Foldseek 3Di:
DPPDPDPPVVLVVVLVVCLQAPAEEEQDPVVQVSNCVSSVHDQHAYEAHDDDPVPPPPPPPNVNRYDYLVRCVVVCVVCCVVDHYYYDYDDDVPDDPVVRPDDDDDPPDD

Sequence (110 aa):
MIDSKQPQFMIDIVGESLAPSRYVLTNNVGIAGGLSWELKRNDIILFDKQGELKYGLDWPDAQGRFVSEGDFVSWLATHRQQGPVSLVLLMDKGESMNDLALPKPIAPMS